Protein AF-A0AAN8K1V1-F1 (afdb_monomer)

Radius of gyration: 24.9 Å; Cα contacts (8 Å, |Δi|>4): 122; chains: 1; bounding box: 49×36×69 Å

pLDDT: mean 90.37, std 7.29, range [56.66, 96.5]

Organism: Patella caerulea (NCBI:txid87958)

Structure (mmCIF, N/CA/C/O backbone):
data_AF-A0AAN8K1V1-F1
#
_entry.id   AF-A0AAN8K1V1-F1
#
loop_
_atom_site.group_PDB
_atom_site.id
_atom_site.type_symbol
_atom_site.label_atom_id
_atom_site.label_alt_id
_atom_site.label_comp_id
_atom_site.label_asym_id
_atom_site.label_entity_id
_atom_site.label_seq_id
_atom_site.pdbx_PDB_ins_code
_atom_site.Cartn_x
_atom_site.Cartn_y
_atom_site.Cartn_z
_atom_site.occupancy
_atom_site.B_iso_or_equiv
_atom_site.auth_seq_id
_atom_site.auth_comp_id
_atom_site.auth_asym_id
_atom_site.auth_atom_id
_atom_site.pdbx_PDB_model_num
ATOM 1 N N . MET A 1 1 ? 9.388 3.134 -31.276 1.00 68.75 1 MET A N 1
ATOM 2 C CA . MET A 1 1 ? 10.191 3.057 -30.046 1.00 68.75 1 MET A CA 1
ATOM 3 C C . MET A 1 1 ? 10.591 1.610 -29.844 1.00 68.75 1 MET A C 1
ATOM 5 O O . MET A 1 1 ? 9.706 0.774 -29.681 1.00 68.75 1 MET A O 1
ATOM 9 N N . THR A 1 2 ? 11.878 1.302 -29.967 1.00 85.69 2 THR A N 1
ATOM 10 C CA . THR A 1 2 ? 12.406 -0.051 -29.734 1.00 85.69 2 THR A CA 1
ATOM 11 C C . THR A 1 2 ? 12.556 -0.328 -28.235 1.00 85.69 2 THR A C 1
ATOM 13 O O . THR A 1 2 ? 12.395 0.569 -27.403 1.00 85.69 2 THR A O 1
ATOM 16 N N . ALA A 1 3 ? 12.846 -1.577 -27.868 1.00 84.44 3 ALA A N 1
ATOM 17 C CA . ALA A 1 3 ? 13.078 -1.942 -26.471 1.00 84.44 3 ALA A CA 1
ATOM 18 C C . ALA A 1 3 ? 14.356 -1.292 -25.910 1.00 84.44 3 ALA A C 1
ATOM 20 O O . ALA A 1 3 ? 14.384 -0.908 -24.746 1.00 84.44 3 ALA A O 1
ATOM 21 N N . GLU A 1 4 ? 15.381 -1.119 -26.743 1.00 87.44 4 GLU A N 1
ATOM 22 C CA . GLU A 1 4 ? 16.649 -0.476 -26.392 1.00 87.44 4 GLU A CA 1
ATOM 23 C C . GLU A 1 4 ? 16.478 1.035 -26.199 1.00 87.44 4 GLU A C 1
ATOM 25 O O . GLU A 1 4 ? 17.000 1.601 -25.241 1.00 87.44 4 GLU A O 1
ATOM 30 N N . GLU A 1 5 ? 15.704 1.691 -27.071 1.00 90.88 5 GLU A N 1
ATOM 31 C CA . GLU A 1 5 ? 15.342 3.102 -26.894 1.00 90.88 5 GLU A CA 1
ATOM 32 C C . GLU A 1 5 ? 14.554 3.303 -25.596 1.00 90.88 5 GLU A C 1
ATOM 34 O O . GLU A 1 5 ? 14.809 4.248 -24.849 1.00 90.88 5 GLU A O 1
ATOM 39 N N . LEU A 1 6 ? 13.617 2.398 -25.305 1.00 90.44 6 LEU A N 1
ATOM 40 C CA . LEU A 1 6 ? 12.843 2.438 -24.072 1.00 90.44 6 LEU A CA 1
ATOM 41 C C . LEU A 1 6 ? 13.736 2.237 -22.837 1.00 90.44 6 LEU A C 1
ATOM 43 O O . LEU A 1 6 ? 13.624 3.013 -21.892 1.00 90.44 6 LEU A O 1
ATOM 47 N N . ASP A 1 7 ? 14.642 1.253 -22.842 1.00 92.06 7 ASP A N 1
ATOM 48 C CA . ASP A 1 7 ? 15.609 1.041 -21.754 1.00 92.06 7 ASP A CA 1
ATOM 49 C C . ASP A 1 7 ? 16.492 2.280 -21.533 1.00 92.06 7 ASP A C 1
ATOM 51 O O . ASP A 1 7 ? 16.686 2.705 -20.394 1.00 92.06 7 ASP A O 1
ATOM 55 N N . TYR A 1 8 ? 16.967 2.916 -22.606 1.00 92.88 8 TYR A N 1
ATOM 56 C CA . TYR A 1 8 ? 17.768 4.139 -22.524 1.00 92.88 8 TYR A CA 1
ATOM 57 C C . TYR A 1 8 ? 17.019 5.293 -21.838 1.00 92.88 8 TYR A C 1
ATOM 59 O O . TYR A 1 8 ? 17.564 5.959 -20.951 1.00 92.88 8 TYR A O 1
ATOM 67 N N . TRP A 1 9 ? 15.760 5.532 -22.218 1.00 94.50 9 TRP A N 1
ATOM 68 C CA . TRP A 1 9 ? 14.961 6.613 -21.637 1.00 94.50 9 TRP A CA 1
ATOM 69 C C . TRP A 1 9 ? 14.498 6.311 -20.211 1.00 94.50 9 TRP A C 1
ATOM 71 O O . TRP A 1 9 ? 14.493 7.212 -19.372 1.00 94.50 9 TRP A O 1
ATOM 81 N N . LEU A 1 10 ? 14.167 5.054 -19.903 1.00 94.25 10 LEU A N 1
ATOM 82 C CA . LEU A 1 10 ? 13.736 4.646 -18.564 1.00 94.25 10 LEU A CA 1
ATOM 83 C C . LEU A 1 10 ? 14.825 4.855 -17.511 1.00 94.25 10 LEU A C 1
ATOM 85 O O . LEU A 1 10 ? 14.526 5.327 -16.415 1.00 94.25 10 LEU A O 1
ATOM 89 N N . GLN A 1 11 ? 16.084 4.562 -17.840 1.00 94.75 11 GLN A N 1
ATOM 90 C CA . GLN A 1 11 ? 17.213 4.814 -16.941 1.00 94.75 11 GLN A CA 1
ATOM 91 C C . GLN A 1 11 ? 17.296 6.289 -16.534 1.00 94.75 11 GLN A C 1
ATOM 93 O O . GLN A 1 11 ? 17.412 6.606 -15.351 1.00 94.75 11 GLN A O 1
ATOM 98 N N . ARG A 1 12 ? 17.202 7.199 -17.509 1.00 95.19 12 ARG A N 1
ATOM 99 C CA . ARG A 1 12 ? 17.268 8.650 -17.274 1.00 95.19 12 ARG A CA 1
ATOM 100 C C . ARG A 1 12 ? 16.073 9.135 -16.473 1.00 95.19 12 ARG A C 1
ATOM 102 O O . ARG A 1 12 ? 16.240 9.819 -15.465 1.00 95.19 12 ARG A O 1
ATOM 109 N N . PHE A 1 13 ? 14.885 8.693 -16.874 1.00 95.25 13 PHE A N 1
ATOM 110 C CA . PHE A 1 13 ? 13.648 8.989 -16.173 1.00 95.25 13 PHE A CA 1
ATOM 111 C C . PHE A 1 13 ? 13.740 8.609 -14.688 1.00 95.25 13 PHE A C 1
ATOM 113 O O . PHE A 1 13 ? 13.439 9.431 -13.829 1.00 95.25 13 PHE A O 1
ATOM 120 N N . LEU A 1 14 ? 14.237 7.409 -14.364 1.00 95.12 14 LEU A N 1
ATOM 121 C CA . LEU A 1 14 ? 14.389 6.941 -12.982 1.00 95.12 14 LEU A CA 1
ATOM 122 C C . LEU A 1 14 ? 15.322 7.812 -12.127 1.00 95.12 14 LEU A C 1
ATOM 124 O O . LEU A 1 14 ? 15.056 8.012 -10.941 1.00 95.12 14 LEU A O 1
ATOM 128 N N . VAL A 1 15 ? 16.405 8.331 -12.707 1.00 93.19 15 VAL A N 1
ATOM 129 C CA . VAL A 1 15 ? 17.355 9.210 -12.002 1.00 93.19 15 VAL A CA 1
ATOM 130 C C . VAL A 1 15 ? 16.730 10.583 -11.723 1.00 93.19 15 VAL A C 1
ATOM 132 O O . VAL A 1 15 ? 16.893 11.147 -10.631 1.00 93.19 15 VAL A O 1
ATOM 135 N N . GLU A 1 16 ? 15.972 11.096 -12.689 1.00 93.88 16 GLU A N 1
ATOM 136 C CA . GLU A 1 16 ? 15.354 12.425 -12.662 1.00 93.88 16 GLU A CA 1
ATOM 137 C C . GLU A 1 16 ? 14.001 12.463 -11.936 1.00 93.88 16 GLU A C 1
ATOM 139 O O . GLU A 1 16 ? 13.489 13.542 -11.650 1.00 93.88 16 GLU A O 1
ATOM 144 N N . LEU A 1 17 ? 13.432 11.309 -11.571 1.00 93.25 17 LEU A N 1
ATOM 145 C CA . LEU A 1 17 ? 12.143 11.212 -10.885 1.00 93.25 17 LEU A CA 1
ATOM 146 C C . LEU A 1 17 ? 12.084 12.082 -9.622 1.00 93.25 17 LEU A C 1
ATOM 148 O O . LEU A 1 17 ? 12.771 11.816 -8.630 1.00 93.25 17 LEU A O 1
ATOM 152 N N . ARG A 1 18 ? 11.200 13.082 -9.631 1.00 93.75 18 ARG A N 1
ATOM 153 C CA . ARG A 1 18 ? 10.884 13.950 -8.488 1.00 93.75 18 ARG A CA 1
ATOM 154 C C . ARG A 1 18 ? 9.383 14.201 -8.395 1.00 93.75 18 ARG A C 1
ATOM 156 O O . ARG A 1 18 ? 8.645 14.081 -9.373 1.00 93.75 18 ARG A O 1
ATOM 163 N N . LYS A 1 19 ? 8.923 14.523 -7.190 1.00 93.38 19 LYS A N 1
ATOM 164 C CA . LYS A 1 19 ? 7.569 15.026 -6.947 1.00 93.38 19 LYS A CA 1
ATOM 165 C C . LYS A 1 19 ? 7.425 16.437 -7.518 1.00 93.38 19 LYS A C 1
ATOM 167 O O . LYS A 1 19 ? 8.415 17.116 -7.769 1.00 93.38 19 LYS A O 1
ATOM 172 N N . MET A 1 20 ? 6.185 16.912 -7.628 1.00 91.31 20 MET A N 1
ATOM 173 C CA . MET A 1 20 ? 5.883 18.280 -8.078 1.00 91.31 20 MET A CA 1
ATOM 174 C C . MET A 1 20 ? 6.567 19.365 -7.236 1.00 91.31 20 MET A C 1
ATOM 176 O O . MET A 1 20 ? 6.893 20.426 -7.751 1.00 91.31 20 MET A O 1
ATOM 180 N N . ASN A 1 21 ? 6.800 19.098 -5.950 1.00 91.62 21 ASN A N 1
ATOM 181 C CA . ASN A 1 21 ? 7.496 20.007 -5.040 1.00 91.62 21 ASN A CA 1
ATOM 182 C C . ASN A 1 21 ? 9.034 19.876 -5.088 1.00 91.62 21 ASN A C 1
ATOM 184 O O . ASN A 1 21 ? 9.712 20.508 -4.289 1.00 91.62 21 ASN A O 1
ATOM 188 N N . GLY A 1 22 ? 9.583 19.048 -5.983 1.00 92.06 22 GLY A N 1
ATOM 189 C CA . GLY A 1 22 ? 11.022 18.804 -6.120 1.00 92.06 22 GLY A CA 1
ATOM 190 C C . GLY A 1 22 ? 11.584 17.701 -5.217 1.00 92.06 22 GLY A C 1
ATOM 191 O O . GLY A 1 22 ? 12.724 17.287 -5.421 1.00 92.06 22 GLY A O 1
ATOM 192 N N . ASP A 1 23 ? 10.802 17.170 -4.272 1.00 91.56 23 ASP A N 1
ATOM 193 C CA . ASP A 1 23 ? 11.270 16.117 -3.366 1.00 91.56 23 ASP A CA 1
ATOM 194 C C . ASP A 1 23 ? 11.467 14.773 -4.075 1.00 91.56 23 ASP A C 1
ATOM 196 O O . ASP A 1 23 ? 10.777 14.425 -5.039 1.00 91.56 23 ASP A O 1
ATOM 200 N N . GLU A 1 24 ? 12.342 13.941 -3.512 1.00 93.00 24 GLU A N 1
ATOM 201 C CA . GLU A 1 24 ? 12.485 12.553 -3.941 1.00 93.00 24 GLU A CA 1
ATOM 202 C C . GLU A 1 24 ? 11.262 11.698 -3.542 1.00 93.00 24 GLU A C 1
ATOM 204 O O . GLU A 1 24 ? 10.614 11.885 -2.500 1.00 93.00 24 GLU A O 1
ATOM 209 N N . TYR A 1 25 ? 10.929 10.727 -4.394 1.00 93.06 25 TYR A N 1
ATOM 210 C CA . TYR A 1 25 ? 9.956 9.683 -4.075 1.00 93.06 25 TYR A CA 1
ATOM 211 C C . TYR A 1 25 ? 10.541 8.667 -3.087 1.00 93.06 25 TYR A C 1
ATOM 213 O O . TYR A 1 25 ? 11.751 8.4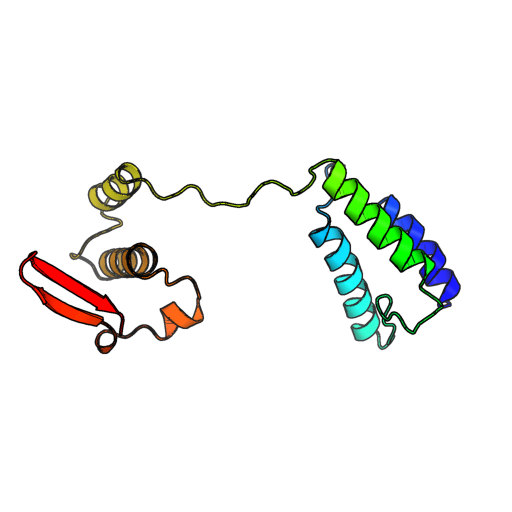91 -3.003 1.00 93.06 25 TYR A O 1
ATOM 221 N N . SER A 1 26 ? 9.676 7.957 -2.355 1.00 92.31 26 SER A N 1
ATOM 222 C CA . SER A 1 26 ? 10.128 6.805 -1.561 1.00 92.31 26 SER A CA 1
ATOM 223 C C . SER A 1 26 ? 10.587 5.661 -2.480 1.00 92.31 26 SER A C 1
ATOM 225 O O . SER A 1 26 ? 10.048 5.547 -3.587 1.00 92.31 26 SER A O 1
ATOM 227 N N . PRO A 1 27 ? 11.484 4.762 -2.030 1.00 92.62 27 PRO A N 1
ATOM 228 C CA . PRO A 1 27 ? 11.911 3.603 -2.822 1.00 92.62 27 PRO A CA 1
ATOM 229 C C . PRO A 1 27 ? 10.727 2.800 -3.383 1.00 92.62 27 PRO A C 1
ATOM 231 O O . PRO A 1 27 ? 10.692 2.438 -4.557 1.00 92.62 27 PRO A O 1
ATOM 234 N N . LYS A 1 28 ? 9.699 2.593 -2.551 1.00 92.06 28 LYS A N 1
ATOM 235 C CA . LYS A 1 28 ? 8.482 1.861 -2.913 1.00 92.06 28 LYS A CA 1
ATOM 236 C C . LYS A 1 28 ? 7.659 2.594 -3.976 1.00 92.06 28 LYS A C 1
ATOM 238 O O . LYS A 1 28 ? 7.141 1.970 -4.895 1.00 92.06 28 LYS A O 1
ATOM 243 N N . SER A 1 29 ? 7.563 3.919 -3.878 1.00 94.06 29 SER A N 1
ATOM 244 C CA . SER A 1 29 ? 6.897 4.741 -4.892 1.00 94.06 29 SER A CA 1
ATOM 245 C C . SER A 1 29 ? 7.618 4.679 -6.240 1.00 94.06 29 SER A C 1
ATOM 247 O O . SER A 1 29 ? 6.947 4.537 -7.255 1.00 94.06 29 SER A O 1
ATOM 249 N N . VAL A 1 30 ? 8.955 4.727 -6.260 1.00 94.88 30 VAL A N 1
ATOM 250 C CA . VAL A 1 30 ? 9.742 4.600 -7.502 1.00 94.88 30 VAL A CA 1
ATOM 251 C C . VAL A 1 30 ? 9.482 3.252 -8.179 1.00 94.88 30 VAL A C 1
ATOM 253 O O . VAL A 1 30 ? 9.186 3.212 -9.372 1.00 94.88 30 VAL A O 1
ATOM 256 N N . TYR A 1 31 ? 9.492 2.157 -7.414 1.00 94.81 31 TYR A N 1
ATOM 257 C CA . TYR A 1 31 ? 9.133 0.831 -7.926 1.00 94.81 31 TYR A CA 1
ATOM 258 C C . TYR A 1 31 ? 7.718 0.807 -8.530 1.00 94.81 31 TYR A C 1
ATOM 260 O O . TYR A 1 31 ? 7.513 0.332 -9.647 1.00 94.81 31 TYR A O 1
ATOM 268 N N . TYR A 1 32 ? 6.734 1.386 -7.833 1.00 95.56 32 TYR A N 1
ATOM 269 C CA . TYR A 1 32 ? 5.357 1.428 -8.328 1.00 95.56 32 TYR A CA 1
ATOM 270 C C . TYR A 1 32 ? 5.160 2.288 -9.573 1.00 95.56 32 TYR A C 1
ATOM 272 O O . TYR A 1 32 ? 4.264 1.986 -10.358 1.00 95.56 32 TYR A O 1
ATOM 280 N N . ILE A 1 33 ? 5.987 3.310 -9.793 1.00 95.69 33 ILE A N 1
ATOM 281 C CA . ILE A 1 33 ? 5.963 4.076 -11.042 1.00 95.69 33 ILE A CA 1
ATOM 282 C C . ILE A 1 33 ? 6.325 3.163 -12.222 1.00 95.69 33 ILE A C 1
ATOM 284 O O . ILE A 1 33 ? 5.610 3.170 -13.222 1.00 95.69 33 ILE A O 1
ATOM 288 N N . ILE A 1 34 ? 7.342 2.303 -12.090 1.00 95.31 34 ILE A N 1
ATOM 289 C CA . ILE A 1 34 ? 7.675 1.308 -13.126 1.00 95.31 34 ILE A CA 1
ATOM 290 C C . ILE A 1 34 ? 6.522 0.321 -13.340 1.00 95.31 34 ILE A C 1
ATOM 292 O O . ILE A 1 34 ? 6.147 0.058 -14.482 1.00 95.31 34 ILE A O 1
ATOM 296 N N . CYS A 1 35 ? 5.895 -0.179 -12.270 1.00 95.25 35 CYS A N 1
ATOM 297 C CA . CYS A 1 35 ? 4.704 -1.027 -12.401 1.00 95.25 35 CYS A CA 1
ATOM 298 C C . CYS A 1 35 ? 3.549 -0.314 -13.122 1.00 95.25 35 CYS A C 1
ATOM 300 O O . CYS A 1 35 ? 2.856 -0.930 -13.931 1.00 95.25 35 CYS A O 1
ATOM 302 N N . GLY A 1 36 ? 3.342 0.975 -12.838 1.00 95.38 36 GLY A N 1
ATOM 303 C CA . GLY A 1 36 ? 2.344 1.810 -13.500 1.00 95.38 36 GLY A CA 1
ATOM 304 C C . GLY A 1 36 ? 2.628 1.984 -14.990 1.00 95.38 36 GLY A C 1
ATOM 305 O O . GLY A 1 36 ? 1.716 1.834 -15.798 1.00 95.38 36 GLY A O 1
ATOM 306 N N . LEU A 1 37 ? 3.891 2.207 -15.363 1.00 94.00 37 LEU A N 1
ATOM 307 C CA . LEU A 1 37 ? 4.316 2.280 -16.763 1.00 94.00 37 LEU A CA 1
ATOM 308 C C . LEU A 1 37 ? 4.099 0.950 -17.491 1.00 94.00 37 LEU A C 1
ATOM 310 O O . LEU A 1 37 ? 3.520 0.943 -18.572 1.00 94.00 37 LEU A O 1
ATOM 314 N N . MET A 1 38 ? 4.482 -0.181 -16.891 1.00 93.88 38 MET A N 1
ATOM 315 C CA . MET A 1 38 ? 4.223 -1.502 -17.481 1.00 93.88 38 MET A CA 1
ATOM 316 C C . MET A 1 38 ? 2.726 -1.762 -17.676 1.00 93.88 38 MET A C 1
ATOM 318 O O . MET A 1 38 ? 2.325 -2.293 -18.709 1.00 93.88 38 MET A O 1
ATOM 322 N N . ARG A 1 39 ? 1.886 -1.362 -16.710 1.00 95.75 39 ARG A N 1
ATOM 323 C CA . ARG A 1 39 ? 0.426 -1.449 -16.850 1.00 95.75 39 ARG A CA 1
ATOM 324 C C . ARG A 1 39 ? -0.068 -0.590 -18.012 1.00 95.75 39 ARG A C 1
ATOM 326 O O . ARG A 1 39 ? -0.787 -1.099 -18.857 1.00 95.75 39 ARG A O 1
ATOM 333 N N . HIS A 1 40 ? 0.374 0.662 -18.091 1.00 93.88 40 HIS A N 1
ATOM 334 C CA . HIS A 1 40 ? -0.005 1.570 -19.170 1.00 93.88 40 HIS A CA 1
ATOM 335 C C . HIS A 1 40 ? 0.391 1.033 -20.555 1.00 93.88 40 HIS A C 1
ATOM 337 O O . HIS A 1 40 ? -0.406 1.098 -21.488 1.00 93.88 40 HIS A O 1
ATOM 343 N N . LEU A 1 41 ? 1.591 0.455 -20.685 1.00 91.69 41 LEU A N 1
ATOM 344 C CA . LEU A 1 41 ? 2.037 -0.207 -21.915 1.00 91.69 41 LEU A CA 1
ATOM 345 C C . LEU A 1 41 ? 1.137 -1.397 -22.265 1.00 91.69 41 LEU A C 1
ATOM 347 O O . LEU A 1 41 ? 0.698 -1.517 -23.409 1.00 91.69 41 LEU A O 1
ATOM 351 N N . LYS A 1 42 ? 0.802 -2.233 -21.276 1.00 92.88 42 LYS A N 1
ATOM 352 C CA . LYS A 1 42 ? -0.106 -3.371 -21.459 1.00 92.88 42 LYS A CA 1
ATOM 353 C C . LYS A 1 42 ? -1.489 -2.926 -21.940 1.00 92.88 42 LYS A C 1
ATOM 355 O O . LYS A 1 42 ? -2.028 -3.549 -22.850 1.00 92.88 42 LYS A O 1
ATOM 360 N N . ASP A 1 43 ? -2.025 -1.843 -21.381 1.00 95.75 43 ASP A N 1
ATOM 361 C CA . ASP A 1 43 ? -3.320 -1.273 -21.780 1.00 95.75 43 ASP A CA 1
ATOM 362 C C . ASP A 1 43 ? -3.307 -0.759 -23.236 1.00 95.75 43 ASP A C 1
ATOM 364 O O . ASP A 1 43 ? -4.349 -0.692 -23.881 1.00 95.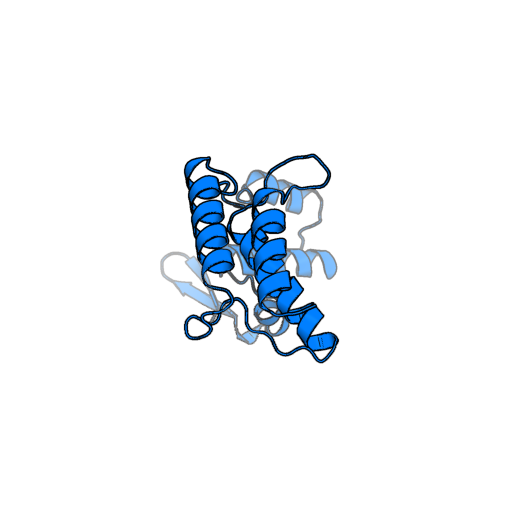75 43 ASP A O 1
ATOM 368 N N . HIS A 1 44 ? -2.122 -0.468 -23.785 1.00 93.44 44 HIS A N 1
ATOM 369 C CA . HIS A 1 44 ? -1.903 -0.097 -25.188 1.00 93.44 44 HIS A CA 1
ATOM 370 C C . HIS A 1 44 ? -1.397 -1.270 -26.051 1.00 93.44 44 HIS A C 1
ATOM 372 O O . HIS A 1 44 ? -0.812 -1.053 -27.111 1.00 93.44 44 HIS A O 1
ATOM 378 N N . ASN A 1 45 ? -1.632 -2.517 -25.625 1.00 92.25 45 ASN A N 1
ATOM 379 C CA . ASN A 1 45 ? -1.231 -3.752 -26.316 1.00 92.25 45 ASN A CA 1
ATOM 380 C C . ASN A 1 45 ? 0.291 -3.944 -26.477 1.00 92.25 45 ASN A C 1
ATOM 382 O O . ASN A 1 45 ? 0.742 -4.691 -27.346 1.00 92.25 45 ASN A O 1
ATOM 386 N N . ILE A 1 46 ? 1.099 -3.302 -25.627 1.00 89.62 46 ILE A N 1
ATOM 387 C CA . ILE A 1 46 ? 2.554 -3.482 -25.574 1.00 89.62 46 ILE A CA 1
ATOM 388 C C . ILE A 1 46 ? 2.896 -4.356 -24.363 1.00 89.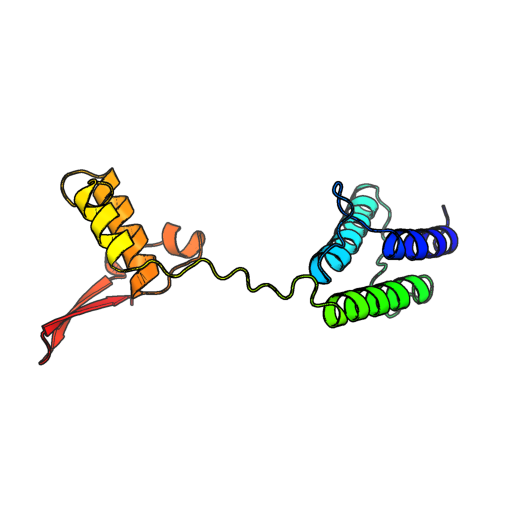62 46 ILE A C 1
ATOM 390 O O . ILE A 1 46 ? 2.899 -3.910 -23.216 1.00 89.62 46 ILE A O 1
ATOM 394 N N . TYR A 1 47 ? 3.212 -5.624 -24.620 1.00 88.31 47 TYR A N 1
ATOM 395 C CA . TYR A 1 47 ? 3.510 -6.611 -23.579 1.00 88.31 47 TYR A CA 1
ATOM 396 C C . TYR A 1 47 ? 5.009 -6.663 -23.286 1.00 88.31 47 TYR A C 1
ATOM 398 O O . TYR A 1 47 ? 5.732 -7.525 -23.781 1.00 88.31 47 TYR A O 1
ATOM 406 N N . ILE A 1 48 ? 5.479 -5.714 -22.479 1.00 87.69 48 ILE A N 1
ATOM 407 C CA . ILE A 1 48 ? 6.866 -5.656 -22.014 1.00 87.69 48 ILE A CA 1
ATOM 408 C C . ILE A 1 48 ? 6.883 -5.796 -20.494 1.00 87.69 48 ILE A C 1
ATOM 410 O O . ILE A 1 48 ? 6.227 -5.031 -19.788 1.00 87.69 48 ILE A O 1
ATOM 414 N N . ASN A 1 49 ? 7.673 -6.745 -19.993 1.00 89.25 49 ASN A N 1
ATOM 415 C CA . ASN A 1 49 ? 7.957 -6.868 -18.569 1.00 89.25 49 ASN A CA 1
ATOM 416 C C . ASN A 1 49 ? 9.378 -6.365 -18.281 1.00 89.25 49 ASN A C 1
ATOM 418 O O . ASN A 1 49 ? 10.350 -7.107 -18.380 1.00 89.25 49 ASN A O 1
ATOM 422 N N . ILE A 1 50 ? 9.494 -5.087 -17.915 1.00 91.44 50 ILE A N 1
ATOM 423 C CA . ILE A 1 50 ? 10.775 -4.420 -17.612 1.00 91.44 50 ILE A CA 1
ATOM 424 C C . ILE A 1 50 ? 11.491 -5.108 -16.433 1.00 91.44 50 ILE A C 1
ATOM 426 O O . ILE A 1 50 ? 12.724 -5.163 -16.373 1.00 91.44 50 ILE A O 1
ATOM 430 N N . LEU A 1 51 ? 10.710 -5.647 -15.492 1.00 92.12 51 LEU A N 1
ATOM 431 C CA . LEU A 1 51 ? 11.203 -6.279 -14.270 1.00 92.12 51 LEU A CA 1
ATOM 432 C C . LEU A 1 51 ? 11.551 -7.765 -14.449 1.00 92.12 51 LEU A C 1
ATOM 434 O O . LEU A 1 51 ? 12.076 -8.362 -13.516 1.00 92.12 51 LEU A O 1
ATOM 438 N N . GLU A 1 52 ? 11.297 -8.351 -15.622 1.00 92.75 52 GLU A N 1
ATOM 439 C CA . GLU A 1 52 ? 11.639 -9.744 -15.918 1.00 92.75 52 GLU A CA 1
ATOM 440 C C . GLU A 1 52 ? 13.158 -9.946 -15.921 1.00 92.75 52 GLU A C 1
ATOM 442 O O . GLU A 1 52 ? 13.872 -9.345 -16.728 1.00 92.75 52 GLU A O 1
ATOM 447 N N . GLU A 1 53 ? 13.671 -10.818 -15.052 1.00 89.81 53 GLU A N 1
ATOM 448 C CA . GLU A 1 53 ? 15.115 -11.055 -14.955 1.00 89.81 53 GLU A CA 1
ATOM 449 C C . GLU A 1 53 ? 15.685 -11.693 -16.224 1.00 89.81 53 GLU A C 1
ATOM 451 O O . GLU A 1 53 ? 16.792 -11.341 -16.645 1.00 89.81 53 GLU A O 1
ATOM 456 N N . ALA A 1 54 ? 14.908 -12.572 -16.867 1.00 89.12 54 ALA A N 1
ATOM 457 C CA . ALA A 1 54 ? 15.288 -13.241 -18.107 1.00 89.12 54 ALA A CA 1
ATOM 458 C C . ALA A 1 54 ? 15.388 -12.278 -19.307 1.00 89.12 54 ALA A C 1
ATOM 460 O O . ALA A 1 54 ? 16.123 -12.561 -20.259 1.00 89.12 54 ALA A O 1
ATOM 461 N N . ASP A 1 55 ? 14.696 -11.131 -19.274 1.00 88.50 55 ASP A N 1
ATOM 462 C CA . ASP A 1 55 ? 14.760 -10.146 -20.353 1.00 88.50 55 ASP A CA 1
ATOM 463 C C . ASP A 1 55 ? 16.032 -9.297 -20.239 1.00 88.50 55 ASP A C 1
ATOM 465 O O . ASP A 1 55 ? 16.150 -8.385 -19.410 1.00 88.50 55 ASP A O 1
ATOM 469 N N . LYS A 1 56 ? 17.003 -9.590 -21.108 1.00 90.00 56 LYS A N 1
ATOM 470 C CA . LYS A 1 56 ? 18.310 -8.924 -21.129 1.00 90.00 56 LYS A CA 1
ATOM 471 C C . LYS A 1 56 ? 18.255 -7.471 -21.609 1.00 90.00 56 LYS A C 1
ATOM 473 O O . LYS A 1 56 ? 19.211 -6.737 -21.370 1.00 90.00 56 LYS A O 1
ATOM 478 N N . ARG A 1 57 ? 17.160 -7.041 -22.246 1.00 90.56 57 ARG A N 1
ATOM 479 C CA . ARG A 1 57 ? 17.029 -5.688 -22.814 1.00 90.56 57 ARG A CA 1
ATOM 480 C C . ARG A 1 57 ? 16.916 -4.6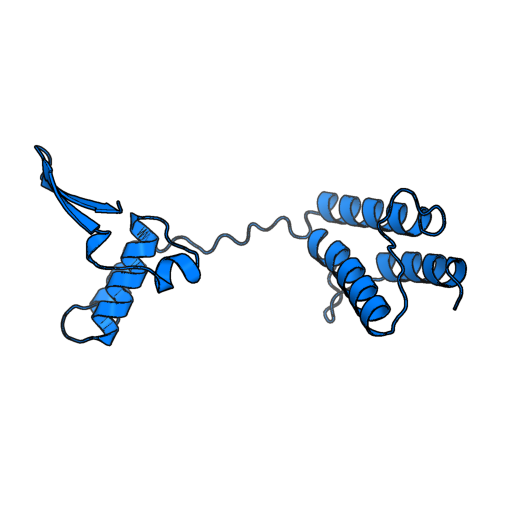08 -21.740 1.00 90.56 57 ARG A C 1
ATOM 482 O O . ARG A 1 57 ? 17.368 -3.499 -21.966 1.00 90.56 57 ARG A O 1
ATOM 489 N N . PHE A 1 58 ? 16.384 -4.951 -20.563 1.00 93.00 58 PHE A N 1
ATOM 490 C CA . PHE A 1 58 ? 16.129 -4.004 -19.467 1.00 93.00 58 PHE A CA 1
ATOM 491 C C . PHE A 1 58 ? 17.081 -4.155 -18.269 1.00 93.00 58 PHE A C 1
ATOM 493 O O . PHE A 1 58 ? 16.793 -3.692 -17.163 1.00 93.00 58 PHE A O 1
ATOM 500 N N . VAL A 1 59 ? 18.229 -4.818 -18.458 1.00 93.75 59 VAL A N 1
ATOM 501 C CA . VAL A 1 59 ? 19.209 -5.051 -17.379 1.00 93.75 59 VAL A CA 1
ATOM 502 C C . VAL A 1 59 ? 19.706 -3.736 -16.784 1.00 93.75 59 VAL A C 1
ATOM 504 O O . VAL A 1 59 ? 19.859 -3.636 -15.566 1.00 93.75 59 VAL A O 1
ATOM 507 N N . LEU A 1 60 ? 19.957 -2.726 -17.621 1.00 93.69 60 LEU A N 1
ATOM 508 C CA . LEU A 1 60 ? 20.438 -1.431 -17.149 1.00 93.69 60 LEU A CA 1
ATOM 509 C C . LEU A 1 60 ? 19.349 -0.683 -16.382 1.00 93.69 60 LEU A C 1
ATOM 511 O O . LEU A 1 60 ? 19.615 -0.245 -15.264 1.00 93.69 60 LEU A O 1
ATOM 515 N N . THR A 1 61 ? 18.118 -0.627 -16.903 1.00 95.00 61 THR A N 1
ATOM 516 C CA . THR A 1 61 ? 16.974 -0.067 -16.164 1.00 95.00 61 THR A CA 1
ATOM 517 C C . THR A 1 61 ? 16.815 -0.714 -14.787 1.00 95.00 61 THR A C 1
ATOM 519 O O . THR A 1 61 ? 16.677 -0.000 -13.795 1.00 95.00 61 THR A O 1
ATOM 522 N N . ARG A 1 62 ? 16.899 -2.049 -14.681 1.00 95.81 62 ARG A N 1
ATOM 523 C CA . ARG A 1 62 ? 16.799 -2.750 -13.386 1.00 95.81 62 ARG A CA 1
ATOM 524 C C . ARG A 1 62 ? 17.941 -2.396 -12.433 1.00 95.81 62 ARG A C 1
ATOM 526 O O . ARG A 1 62 ? 17.691 -2.166 -11.253 1.00 95.81 62 ARG A O 1
ATOM 533 N N . LYS A 1 63 ? 19.178 -2.299 -12.932 1.00 96.06 63 LYS A N 1
ATOM 534 C CA . LYS A 1 63 ? 20.331 -1.865 -12.124 1.00 96.06 63 LYS A CA 1
ATOM 535 C C . LYS A 1 63 ? 20.177 -0.429 -11.628 1.00 96.06 63 LYS A C 1
ATOM 537 O O . LYS A 1 63 ? 20.468 -0.162 -10.467 1.00 96.06 63 LYS A O 1
ATOM 542 N N . VAL A 1 64 ? 19.710 0.481 -12.482 1.00 96.50 64 VAL A N 1
ATOM 543 C CA . VAL A 1 64 ? 19.462 1.882 -12.112 1.00 96.50 64 VAL A CA 1
ATOM 544 C C . VAL A 1 64 ? 18.325 1.981 -11.098 1.00 96.50 64 VAL A C 1
ATOM 546 O O . VAL A 1 64 ? 18.454 2.716 -10.124 1.00 96.50 64 VAL A O 1
ATOM 549 N N . LEU A 1 65 ? 17.250 1.209 -11.273 1.00 96.38 65 LEU A N 1
ATOM 550 C CA . LEU A 1 65 ? 16.148 1.130 -10.315 1.00 96.38 65 LEU A CA 1
ATOM 551 C C . LEU A 1 65 ? 16.638 0.673 -8.935 1.00 96.38 65 LEU A C 1
ATOM 553 O O . LEU A 1 65 ? 16.368 1.345 -7.942 1.00 96.38 65 LEU A O 1
ATOM 557 N N . ASP A 1 66 ? 17.388 -0.430 -8.876 1.00 95.56 66 ASP A N 1
ATOM 558 C CA . ASP A 1 66 ? 17.933 -0.967 -7.624 1.00 95.56 66 ASP A CA 1
ATOM 559 C C . ASP A 1 66 ? 18.913 0.016 -6.963 1.00 95.56 66 ASP A C 1
ATOM 561 O O . ASP A 1 66 ? 18.795 0.318 -5.774 1.00 95.56 66 ASP A O 1
ATOM 565 N N . ALA A 1 67 ? 19.828 0.604 -7.741 1.00 96.06 67 ALA A N 1
ATOM 566 C CA . ALA A 1 67 ? 20.745 1.631 -7.253 1.00 96.06 67 ALA A CA 1
ATOM 567 C C . ALA A 1 67 ? 19.990 2.847 -6.694 1.00 96.06 67 ALA A C 1
ATOM 569 O O . ALA A 1 67 ? 20.308 3.314 -5.599 1.00 96.06 67 ALA A O 1
ATOM 570 N N . LYS A 1 68 ? 18.950 3.320 -7.395 1.00 94.62 68 LYS A N 1
ATOM 571 C CA . LYS A 1 68 ? 18.133 4.451 -6.949 1.00 94.62 68 LYS A CA 1
ATOM 572 C C . LYS A 1 68 ? 17.386 4.132 -5.659 1.00 94.62 68 LYS A C 1
ATOM 574 O O . LYS A 1 68 ? 17.358 4.947 -4.743 1.00 94.62 68 LYS A O 1
ATOM 579 N N . MET A 1 69 ? 16.794 2.944 -5.556 1.00 94.12 69 MET A N 1
ATOM 580 C CA . MET A 1 69 ? 16.102 2.513 -4.341 1.00 94.12 69 MET A CA 1
ATOM 581 C C . MET A 1 69 ? 17.063 2.417 -3.150 1.00 94.12 69 MET A C 1
ATOM 583 O O . MET A 1 69 ? 16.731 2.912 -2.074 1.00 94.12 69 MET A O 1
ATOM 587 N N . LYS A 1 70 ? 18.266 1.861 -3.342 1.00 93.94 70 LYS A N 1
ATOM 588 C CA . LYS A 1 70 ? 19.312 1.794 -2.306 1.00 93.94 70 LYS A CA 1
ATOM 589 C C . LYS A 1 70 ? 19.798 3.176 -1.870 1.00 93.94 70 LYS A C 1
ATOM 591 O O . LYS A 1 70 ? 19.938 3.409 -0.672 1.00 93.94 70 LYS A O 1
ATOM 596 N N . GLU A 1 71 ? 19.999 4.098 -2.812 1.00 94.38 71 GLU A N 1
ATOM 597 C CA . GLU A 1 71 ? 20.347 5.499 -2.532 1.00 94.38 71 GLU A CA 1
ATOM 598 C C . GLU A 1 71 ? 19.269 6.190 -1.679 1.00 94.38 71 GLU A C 1
ATOM 600 O O . GLU A 1 71 ? 19.566 6.884 -0.711 1.00 94.38 71 GLU A O 1
ATOM 605 N N . LEU A 1 72 ? 17.993 5.984 -2.003 1.00 92.25 72 LEU A N 1
ATOM 606 C CA . LEU A 1 72 ? 16.885 6.576 -1.252 1.00 92.25 72 LEU A CA 1
ATOM 607 C C . LEU A 1 72 ? 16.780 6.006 0.169 1.00 92.25 72 LEU A C 1
ATOM 609 O O . LEU A 1 72 ? 16.518 6.755 1.110 1.00 92.25 72 LEU A O 1
ATOM 613 N N . VAL A 1 73 ? 17.020 4.701 0.333 1.00 89.69 73 VAL A N 1
ATOM 614 C CA . VAL A 1 73 ? 17.081 4.059 1.655 1.00 89.69 73 VAL A CA 1
ATOM 615 C C . VAL A 1 73 ? 18.246 4.612 2.474 1.00 89.69 73 VAL A C 1
ATOM 617 O O . VAL A 1 73 ? 18.043 4.950 3.638 1.00 89.69 73 VAL A O 1
ATOM 620 N N . SER A 1 74 ? 19.440 4.760 1.888 1.00 90.38 74 SER A N 1
ATOM 621 C CA . SER A 1 74 ? 20.605 5.292 2.610 1.00 90.38 74 SER A CA 1
ATOM 622 C C . SER A 1 74 ? 20.422 6.753 3.031 1.00 90.38 74 SER A C 1
ATOM 624 O O . SER A 1 74 ? 20.884 7.144 4.099 1.00 90.38 74 SER A O 1
ATOM 626 N N . LYS A 1 75 ? 19.673 7.541 2.249 1.00 89.12 75 LYS A N 1
ATOM 627 C CA . LYS A 1 75 ? 19.240 8.902 2.605 1.00 89.12 75 LYS A CA 1
ATOM 628 C C . LYS A 1 75 ? 18.091 8.952 3.625 1.00 89.12 75 LYS A C 1
ATOM 630 O O . LYS A 1 75 ? 17.678 10.039 4.020 1.00 89.12 75 LYS A O 1
ATOM 635 N N . GLY A 1 76 ? 17.524 7.810 4.023 1.00 84.50 76 GLY A N 1
ATOM 636 C CA . GLY A 1 76 ? 16.378 7.740 4.936 1.00 84.50 76 GLY A CA 1
ATOM 637 C C . GLY A 1 76 ? 15.046 8.204 4.326 1.00 84.50 76 GLY A C 1
ATOM 638 O O . GLY A 1 76 ? 14.077 8.451 5.051 1.00 84.50 76 GLY A O 1
ATOM 639 N N . VAL A 1 77 ? 14.956 8.330 2.997 1.00 83.50 77 VAL A N 1
ATOM 640 C CA . VAL A 1 77 ? 13.747 8.800 2.310 1.00 83.50 77 VAL A CA 1
ATOM 641 C C . VAL A 1 77 ? 12.661 7.729 2.387 1.00 83.50 77 VAL A C 1
ATOM 643 O O . VAL A 1 77 ? 12.805 6.620 1.881 1.00 83.50 77 VAL A O 1
ATOM 646 N N . GLY A 1 78 ? 11.523 8.071 2.994 1.00 72.50 78 GLY A N 1
ATOM 647 C CA . GLY A 1 78 ? 10.410 7.134 3.172 1.00 72.50 78 GLY A CA 1
ATOM 648 C C . GLY A 1 78 ? 10.552 6.197 4.375 1.00 72.50 78 GLY A C 1
ATOM 649 O O . GLY A 1 78 ? 9.638 5.416 4.614 1.00 72.50 78 GLY A O 1
ATOM 650 N N . CYS A 1 79 ? 11.615 6.330 5.179 1.00 63.66 79 CYS A N 1
ATOM 651 C CA . CYS A 1 79 ? 11.780 5.624 6.457 1.00 63.66 79 CYS A CA 1
ATOM 652 C C . CYS A 1 79 ? 10.926 6.209 7.595 1.00 63.66 79 CYS A C 1
ATOM 654 O O . CYS A 1 79 ? 11.131 5.866 8.754 1.00 63.66 79 CYS A O 1
ATOM 656 N N . LYS A 1 80 ? 9.963 7.091 7.292 1.00 62.56 80 LYS A N 1
ATOM 657 C CA . LYS A 1 80 ? 8.979 7.520 8.284 1.00 62.56 80 LYS A CA 1
ATOM 658 C C . LYS A 1 80 ? 7.945 6.406 8.418 1.00 62.56 80 LYS A C 1
ATOM 660 O O . LYS A 1 80 ? 7.203 6.188 7.453 1.00 62.56 80 LYS A O 1
ATOM 665 N N . PRO A 1 81 ? 7.869 5.701 9.558 1.00 56.66 81 PRO A N 1
ATOM 666 C CA . PRO A 1 81 ? 6.737 4.830 9.788 1.00 56.66 81 PRO A CA 1
ATOM 667 C C . PRO A 1 81 ? 5.490 5.715 9.719 1.00 56.66 81 PRO A C 1
ATOM 669 O O . PRO A 1 81 ? 5.370 6.703 10.439 1.00 56.66 81 PRO A O 1
ATOM 672 N N . LYS A 1 82 ? 4.577 5.404 8.793 1.00 58.66 82 LYS A N 1
ATOM 673 C CA . LYS A 1 82 ? 3.214 5.944 8.822 1.00 58.66 82 LYS A CA 1
ATOM 674 C C . LYS A 1 82 ? 2.456 5.233 9.941 1.00 58.66 82 LYS A C 1
ATOM 676 O O . LYS A 1 82 ? 1.478 4.537 9.685 1.00 58.66 82 LYS A O 1
ATOM 681 N N . THR A 1 83 ? 2.965 5.317 11.161 1.00 58.53 83 THR A N 1
ATOM 682 C CA . THR A 1 83 ? 2.181 4.967 12.333 1.00 58.53 83 THR A CA 1
ATOM 683 C C . THR A 1 83 ? 1.194 6.107 12.486 1.00 58.53 83 THR A C 1
ATOM 685 O O . THR A 1 83 ? 1.601 7.257 12.628 1.00 58.53 83 THR A O 1
ATOM 688 N N . ALA A 1 84 ? -0.098 5.806 12.365 1.00 65.31 84 ALA A N 1
ATOM 689 C CA . ALA A 1 84 ? -1.084 6.695 12.953 1.00 65.31 84 ALA A CA 1
ATOM 690 C C . ALA A 1 84 ? -0.741 6.808 14.441 1.00 65.31 84 ALA A C 1
ATOM 692 O O . ALA A 1 84 ? -0.363 5.799 15.051 1.00 65.31 84 ALA A O 1
ATOM 693 N N . ASP A 1 85 ? -0.825 8.017 14.989 1.00 73.81 85 ASP A N 1
ATOM 694 C CA . ASP A 1 85 ? -0.660 8.189 16.424 1.00 73.81 85 ASP A CA 1
ATOM 695 C C . ASP A 1 85 ? -1.683 7.292 17.137 1.00 73.81 85 ASP A C 1
ATOM 697 O O . ASP A 1 85 ? -2.830 7.180 16.681 1.00 73.81 85 ASP A O 1
ATOM 701 N N . PRO A 1 86 ? -1.274 6.573 18.195 1.00 79.31 86 PRO A N 1
ATOM 702 C CA . PRO A 1 86 ? -2.209 5.759 18.949 1.00 79.31 86 PRO A CA 1
ATOM 703 C C . PRO A 1 86 ? -3.304 6.662 19.517 1.00 79.31 86 PRO A C 1
ATOM 705 O O . PRO A 1 86 ? -3.022 7.755 20.007 1.00 79.31 86 PRO A O 1
ATOM 708 N N . VAL A 1 87 ? -4.551 6.196 19.462 1.00 84.19 87 VAL A N 1
ATOM 709 C CA . VAL A 1 87 ? -5.661 6.903 20.107 1.00 84.19 87 VAL A CA 1
ATOM 710 C C . VAL A 1 87 ? -5.425 6.860 21.611 1.00 84.19 87 VAL A C 1
ATOM 712 O O . VAL A 1 87 ? -5.349 5.778 22.199 1.00 84.19 87 VAL A O 1
ATOM 715 N N . SER A 1 88 ? -5.251 8.038 22.205 1.00 90.19 88 SER A N 1
ATOM 716 C CA . SER A 1 88 ? -5.054 8.189 23.642 1.00 90.19 88 SER A CA 1
ATOM 717 C C . SER A 1 88 ? -6.373 8.004 24.397 1.00 90.19 88 SER A C 1
ATOM 719 O O . SER A 1 88 ? -7.457 8.103 23.812 1.00 90.19 88 SER A O 1
ATOM 721 N N . ASN A 1 89 ? -6.295 7.752 25.705 1.00 91.19 89 ASN A N 1
ATOM 722 C CA . ASN A 1 89 ? -7.502 7.698 26.534 1.00 91.19 89 ASN A CA 1
ATOM 723 C C . ASN A 1 89 ? -8.206 9.064 26.543 1.00 91.19 89 ASN A C 1
ATOM 725 O O . ASN A 1 89 ? -9.428 9.127 26.502 1.00 91.19 89 ASN A O 1
ATOM 729 N N . GLU A 1 90 ? -7.443 10.158 26.488 1.00 93.31 90 GLU A N 1
ATOM 730 C CA . GLU A 1 90 ? -7.968 11.519 26.435 1.00 93.31 90 GLU A CA 1
ATOM 731 C C . GLU A 1 90 ? -8.737 11.801 25.136 1.00 93.31 90 GLU A C 1
ATOM 733 O O . GLU A 1 90 ? -9.699 12.570 25.132 1.00 93.31 90 GLU A O 1
ATOM 738 N N . ASP A 1 91 ? -8.321 11.213 24.012 1.00 92.62 91 ASP A N 1
ATOM 739 C CA . ASP A 1 91 ? -9.051 11.343 22.749 1.00 92.62 91 ASP A CA 1
ATOM 740 C C . ASP A 1 91 ? -10.350 10.539 22.769 1.00 92.62 91 ASP A C 1
ATOM 742 O O . ASP A 1 91 ? -11.378 11.018 22.290 1.00 92.62 91 ASP A O 1
ATOM 746 N N . GLU A 1 92 ? -10.332 9.358 23.383 1.00 93.94 92 GLU A N 1
ATOM 747 C CA . GLU A 1 92 ? -11.534 8.555 23.612 1.00 93.94 92 GLU A CA 1
ATOM 748 C C . GLU A 1 92 ? -12.533 9.267 24.530 1.00 93.94 92 GLU A C 1
ATOM 750 O O . GLU A 1 92 ? -13.718 9.343 24.201 1.00 93.94 92 GLU A O 1
ATOM 755 N N . ASP A 1 93 ? -12.062 9.884 25.615 1.00 95.50 93 ASP A N 1
ATOM 756 C CA . ASP A 1 93 ? -12.899 10.679 26.516 1.00 95.50 93 ASP A CA 1
ATOM 757 C C . ASP A 1 93 ? -13.571 11.844 25.780 1.00 95.50 93 ASP A C 1
ATOM 759 O O . ASP A 1 93 ? -14.749 12.133 25.997 1.00 95.50 93 ASP A O 1
ATOM 763 N N . LYS A 1 94 ? -12.868 12.515 24.857 1.00 95.44 94 LYS A N 1
ATOM 764 C CA . LYS A 1 94 ? -13.476 13.567 24.021 1.00 95.44 94 LYS A CA 1
ATOM 765 C C . LYS A 1 94 ? -14.582 13.013 23.124 1.00 95.44 94 LYS A C 1
ATOM 767 O O . LYS A 1 94 ? -15.598 13.686 22.942 1.00 95.44 94 LYS A O 1
ATOM 772 N N . LEU A 1 95 ? -14.411 11.818 22.556 1.00 94.88 95 LEU A N 1
ATOM 773 C CA . LEU A 1 95 ? -15.418 11.188 21.692 1.00 94.88 95 LEU A CA 1
ATOM 774 C C . LEU A 1 95 ? -16.682 10.815 22.476 1.00 94.88 95 LEU A C 1
ATOM 776 O O . LEU A 1 95 ? -17.789 11.031 21.980 1.00 94.88 95 LEU A O 1
ATOM 780 N N . TRP A 1 96 ? -16.528 10.356 23.719 1.00 95.62 96 TRP A N 1
ATOM 781 C CA . TRP A 1 96 ? -17.647 10.150 24.640 1.00 95.62 96 TRP A CA 1
ATOM 782 C C . TRP A 1 96 ? -18.320 11.465 25.046 1.00 95.62 96 TRP A C 1
ATOM 784 O O . TRP A 1 96 ? -19.532 11.611 24.896 1.00 95.62 96 TRP A O 1
ATOM 794 N N . ASN A 1 97 ? -17.545 12.458 25.489 1.00 95.50 97 ASN A N 1
ATOM 795 C CA . ASN A 1 97 ? -18.074 13.736 25.981 1.00 95.50 97 ASN A CA 1
ATOM 796 C C . ASN A 1 97 ? -18.756 14.579 24.892 1.00 95.50 97 ASN A C 1
ATOM 798 O O . ASN A 1 97 ? -19.662 15.355 25.186 1.00 95.50 97 ASN A O 1
ATOM 802 N N . SER A 1 98 ? -18.337 14.434 23.634 1.00 93.94 98 SER A N 1
ATOM 803 C CA . SER A 1 98 ? -18.956 15.111 22.486 1.00 93.94 98 SER A CA 1
ATOM 804 C C . SER A 1 98 ? -20.194 14.392 21.937 1.00 93.94 98 SER A C 1
ATOM 806 O O . SER A 1 98 ? -20.853 14.924 21.045 1.00 93.94 98 SER A O 1
ATOM 808 N N . GLY A 1 99 ? -20.524 13.198 22.445 1.00 92.56 99 GLY A N 1
ATOM 809 C CA . GLY A 1 99 ? -21.649 12.389 21.965 1.00 92.56 99 GLY A CA 1
ATOM 810 C C . GLY A 1 99 ? -21.416 11.725 20.604 1.00 92.56 99 GLY A C 1
ATOM 811 O O . GLY A 1 99 ? -22.365 11.211 20.006 1.00 92.56 99 GLY A O 1
ATOM 812 N N . VAL A 1 100 ? -20.172 11.734 20.103 1.00 94.31 100 VAL A N 1
ATOM 813 C CA . VAL A 1 100 ? -19.773 10.948 18.924 1.00 94.31 100 VAL A CA 1
ATOM 814 C C . VAL A 1 100 ? -19.865 9.462 19.255 1.00 94.31 100 VAL A C 1
ATOM 816 O O . VAL A 1 100 ? -20.407 8.690 18.465 1.00 94.31 100 VAL A O 1
ATOM 819 N N . PHE A 1 101 ? -19.391 9.080 20.441 1.00 96.06 101 PHE A N 1
ATOM 820 C CA . PHE A 1 101 ? -19.714 7.800 21.055 1.00 96.06 101 PHE A CA 1
ATOM 821 C C . PHE A 1 101 ? -20.951 7.917 21.928 1.00 96.06 101 PHE A C 1
ATOM 823 O O . PHE A 1 101 ? -21.301 8.983 22.435 1.00 96.06 101 PHE A O 1
ATOM 830 N N . GLY A 1 102 ? -21.645 6.799 22.072 1.00 94.25 102 GLY A N 1
ATOM 831 C CA . GLY A 1 102 ? -22.915 6.772 22.761 1.00 94.25 102 GLY A CA 1
ATOM 832 C C . GLY A 1 102 ? -23.705 5.514 22.462 1.00 94.25 102 GLY A C 1
ATOM 833 O O . GLY A 1 102 ? -23.384 4.727 21.580 1.00 94.25 102 GLY A O 1
ATOM 834 N N . PHE A 1 103 ? -24.771 5.350 23.228 1.00 93.69 103 PHE A N 1
ATOM 835 C CA . PHE A 1 103 ? -25.725 4.247 23.114 1.00 93.69 103 PHE A CA 1
ATOM 836 C C . PHE A 1 103 ? -27.162 4.760 22.938 1.00 93.69 103 PHE A C 1
ATOM 838 O O . PHE A 1 103 ? -28.115 3.989 22.964 1.00 93.69 103 PHE A O 1
ATOM 845 N N . THR A 1 104 ? -27.332 6.076 22.782 1.00 90.00 104 THR A N 1
ATOM 846 C CA . THR A 1 104 ? -28.641 6.741 22.722 1.00 90.00 104 THR A CA 1
ATOM 847 C C . THR A 1 104 ? -29.181 6.878 21.303 1.00 90.00 104 THR A C 1
ATOM 849 O O . THR A 1 104 ? -30.387 7.015 21.123 1.00 90.00 104 THR A O 1
ATOM 852 N N . ASN A 1 105 ? -28.313 6.850 20.289 1.00 93.25 105 ASN A N 1
ATOM 853 C CA . ASN A 1 105 ? -28.702 6.926 18.887 1.00 93.25 105 ASN A CA 1
ATOM 854 C C . ASN A 1 105 ? -27.941 5.884 18.057 1.00 93.25 105 ASN A C 1
ATOM 856 O O . ASN A 1 105 ? -26.850 5.456 18.429 1.00 93.25 105 ASN A O 1
ATOM 860 N N . SER A 1 106 ? -28.530 5.461 16.937 1.00 92.81 106 SER A N 1
ATOM 861 C CA . SER A 1 106 ? -27.979 4.388 16.100 1.00 92.81 106 SER A CA 1
ATOM 862 C C . SER A 1 106 ? -26.596 4.725 15.542 1.00 92.81 106 SER A C 1
ATOM 864 O O . SER A 1 106 ? -25.726 3.860 15.494 1.00 92.81 106 SER A O 1
ATOM 866 N N . THR A 1 107 ? -26.377 5.982 15.162 1.00 94.44 107 THR A N 1
ATOM 867 C CA . THR A 1 107 ? -25.113 6.452 14.589 1.00 94.44 107 THR A CA 1
ATOM 868 C C . THR A 1 107 ? -23.980 6.431 15.616 1.00 94.44 107 THR A C 1
ATOM 870 O O . THR A 1 107 ? -22.913 5.889 15.340 1.00 94.44 107 THR A O 1
ATOM 873 N N . SER A 1 108 ? -24.208 6.966 16.818 1.00 95.00 108 SER A N 1
ATOM 874 C CA . SER A 1 108 ? -23.208 6.978 17.891 1.00 95.00 108 SER A CA 1
ATOM 875 C C . SER A 1 108 ? -22.903 5.570 18.386 1.00 95.00 108 SER A C 1
ATOM 877 O O . SER A 1 108 ? -21.737 5.240 18.609 1.00 95.00 108 SER A O 1
ATOM 879 N N . LEU A 1 109 ? -23.919 4.703 18.452 1.00 94.44 109 LEU A N 1
ATOM 880 C CA . LEU A 1 109 ? -23.725 3.292 18.770 1.00 94.44 109 LEU A CA 1
ATOM 881 C C . LEU A 1 109 ? -22.860 2.604 17.713 1.00 94.44 109 LEU A C 1
ATOM 883 O O . LEU A 1 109 ? -21.905 1.915 18.063 1.00 94.44 109 LEU A O 1
ATOM 887 N N . GLN A 1 110 ? -23.132 2.834 16.426 1.00 93.31 110 GLN A N 1
ATOM 888 C CA . GLN A 1 110 ? -22.332 2.271 15.341 1.00 93.31 110 GLN A CA 1
ATOM 889 C C . GLN A 1 110 ? -20.870 2.737 15.402 1.00 93.31 110 GLN A C 1
ATOM 891 O O . GLN A 1 110 ? -19.967 1.916 15.249 1.00 93.31 110 GLN A O 1
ATOM 896 N N . TYR A 1 111 ? -20.618 4.022 15.669 1.00 94.69 111 TYR A N 1
ATOM 897 C CA . TYR A 1 111 ? -19.256 4.544 15.830 1.00 94.69 111 TYR A CA 1
ATOM 898 C C . TYR A 1 111 ? -18.539 3.943 17.037 1.00 94.69 111 TYR A C 1
ATOM 900 O O . TYR A 1 111 ? -17.372 3.568 16.930 1.00 94.69 111 TYR A O 1
ATOM 908 N N . THR A 1 112 ? -19.253 3.793 18.152 1.00 94.50 112 THR A N 1
ATOM 909 C CA . THR A 1 112 ? -18.740 3.162 19.372 1.00 94.50 112 THR A CA 1
ATOM 910 C C . THR A 1 112 ? -18.330 1.715 19.093 1.00 94.50 112 THR A C 1
ATOM 912 O O . THR A 1 112 ? -17.190 1.333 19.349 1.00 94.50 112 THR A O 1
ATOM 915 N N . VAL A 1 113 ? -19.222 0.916 18.496 1.00 92.12 113 VAL A N 1
ATOM 916 C CA . VAL A 1 113 ? -18.955 -0.495 18.175 1.00 92.12 113 VAL A CA 1
ATOM 917 C C . VAL A 1 113 ? -17.793 -0.627 17.193 1.00 92.12 113 VAL A C 1
ATOM 919 O O . VAL A 1 113 ? -16.874 -1.403 17.446 1.00 92.12 113 VAL A O 1
ATOM 922 N N . PHE A 1 114 ? -17.781 0.163 16.115 1.00 92.56 114 PHE A N 1
ATOM 923 C CA . PHE A 1 114 ? -16.699 0.145 15.129 1.00 92.56 114 PHE A CA 1
ATOM 924 C C . PHE A 1 114 ? -15.338 0.444 15.774 1.00 92.56 114 PHE A C 1
ATOM 926 O O . PHE A 1 114 ? -14.352 -0.254 15.522 1.00 92.56 114 PHE A O 1
ATOM 933 N N . PHE A 1 115 ? -15.284 1.455 16.643 1.00 93.38 115 PHE A N 1
ATOM 934 C CA . PHE A 1 115 ? -14.061 1.833 17.338 1.00 93.38 115 PHE A CA 1
ATOM 935 C C . PHE A 1 115 ? -13.564 0.731 18.279 1.00 93.38 115 PHE A C 1
ATOM 937 O O . PHE A 1 115 ? -12.398 0.342 18.193 1.00 93.38 115 PHE A O 1
ATOM 944 N N . TYR A 1 116 ? -14.428 0.181 19.139 1.00 92.44 116 TYR A N 1
ATOM 945 C CA . TYR A 1 116 ? -14.017 -0.877 20.069 1.00 92.44 116 TYR A CA 1
ATOM 946 C C . TYR A 1 116 ? -13.695 -2.195 19.364 1.00 92.44 116 TYR A C 1
ATOM 948 O O . TYR A 1 116 ? -12.785 -2.896 19.803 1.00 92.44 116 TYR A O 1
ATOM 956 N N . ALA A 1 117 ? -14.337 -2.497 18.233 1.00 92.44 117 ALA A N 1
ATOM 957 C CA . ALA A 1 117 ? -13.954 -3.615 17.376 1.00 92.44 117 ALA A CA 1
ATOM 958 C C . ALA A 1 117 ? -12.498 -3.482 16.884 1.00 92.44 117 ALA A C 1
ATOM 960 O O . ALA A 1 117 ? -11.719 -4.436 16.945 1.00 92.44 117 ALA A O 1
ATOM 961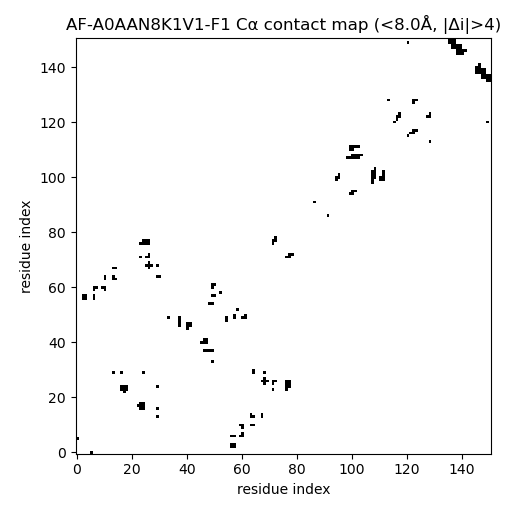 N N . CYS A 1 118 ? -12.092 -2.272 16.482 1.00 91.31 118 CYS A N 1
ATOM 962 C CA . CYS A 1 118 ? -10.707 -1.981 16.108 1.00 91.31 118 CYS A CA 1
ATOM 963 C C . CYS A 1 118 ? -9.756 -2.019 17.318 1.00 91.31 118 CYS A C 1
ATOM 965 O O . CYS A 1 118 ? -8.665 -2.584 17.225 1.00 91.31 118 CYS A O 1
ATOM 967 N N . LYS A 1 119 ? -10.151 -1.398 18.440 1.00 90.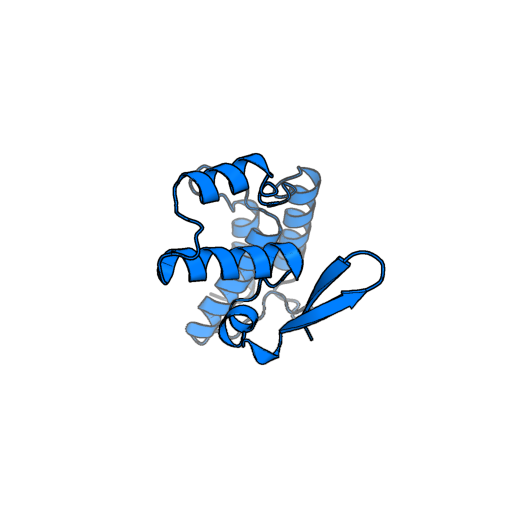12 119 LYS A N 1
ATOM 968 C CA . LYS A 1 119 ? -9.309 -1.214 19.635 1.00 90.12 119 LYS A CA 1
ATOM 969 C C . LYS A 1 119 ? -9.056 -2.525 20.383 1.00 90.12 119 LYS A C 1
ATOM 971 O O . LYS A 1 119 ? -7.921 -2.774 20.775 1.00 90.12 119 LYS A O 1
ATOM 976 N N . LEU A 1 120 ? -10.092 -3.339 20.591 1.00 90.31 120 LEU A N 1
ATOM 977 C CA . LEU A 1 120 ? -10.022 -4.555 21.410 1.00 90.31 120 LEU A CA 1
ATOM 978 C C . LEU A 1 120 ? -9.596 -5.784 20.603 1.00 90.31 120 LEU A C 1
ATOM 980 O O . LEU A 1 120 ? -8.814 -6.589 21.101 1.00 90.31 120 LEU A O 1
ATOM 984 N N . PHE A 1 121 ? -10.081 -5.920 19.365 1.00 90.38 121 PHE A N 1
ATOM 985 C CA . PHE A 1 121 ? -9.887 -7.137 18.562 1.00 90.38 121 PHE A CA 1
ATOM 986 C C . PHE A 1 121 ? -8.967 -6.940 17.355 1.00 90.38 121 PHE A C 1
ATOM 988 O O . PHE A 1 121 ? -8.642 -7.898 16.662 1.00 90.38 121 PHE A O 1
ATOM 995 N N . GLY A 1 122 ? -8.511 -5.711 17.094 1.00 88.19 122 GLY A N 1
ATOM 996 C CA . GLY A 1 122 ? -7.565 -5.435 16.013 1.00 88.19 122 GLY A CA 1
ATOM 997 C C . GLY A 1 122 ? -8.154 -5.558 14.606 1.00 88.19 122 GLY A C 1
ATOM 998 O O . GLY A 1 122 ? -7.381 -5.615 13.650 1.00 88.19 122 GLY A O 1
ATOM 999 N N . LEU A 1 123 ? -9.485 -5.560 14.469 1.00 89.25 123 LEU A N 1
ATOM 1000 C CA . LEU A 1 123 ? -10.180 -5.619 13.182 1.00 89.25 123 LEU A CA 1
ATOM 1001 C C . LEU A 1 123 ? -9.911 -4.332 12.393 1.00 89.25 123 LEU A C 1
ATOM 1003 O O . LEU A 1 123 ? -10.241 -3.233 12.842 1.00 89.25 123 LEU A O 1
ATOM 1007 N N . ARG A 1 124 ? -9.278 -4.444 11.223 1.00 86.00 124 ARG A N 1
ATOM 1008 C CA . ARG A 1 124 ? -8.798 -3.293 10.424 1.00 86.00 124 ARG A CA 1
ATOM 1009 C C . ARG A 1 124 ? -9.232 -3.363 8.967 1.00 86.00 124 ARG A C 1
ATOM 1011 O O . ARG A 1 124 ? -9.224 -2.347 8.271 1.00 86.00 124 ARG A O 1
ATOM 1018 N N . GLY A 1 125 ? -9.567 -4.553 8.487 1.00 86.06 125 GLY A N 1
ATOM 1019 C CA . GLY A 1 125 ? -9.993 -4.797 7.125 1.00 86.06 125 GLY A CA 1
ATOM 1020 C C . GLY A 1 125 ? -11.420 -4.323 6.893 1.00 86.06 125 GLY A C 1
ATOM 1021 O O . GLY A 1 125 ? -12.314 -4.545 7.705 1.00 86.06 125 GLY A O 1
ATOM 1022 N N . ARG A 1 126 ? -11.660 -3.716 5.728 1.00 87.88 126 ARG A N 1
ATOM 1023 C CA . ARG A 1 126 ? -13.022 -3.399 5.276 1.00 87.88 126 ARG A CA 1
ATOM 1024 C C . ARG A 1 126 ? -13.906 -4.645 5.273 1.00 87.88 126 ARG A C 1
ATOM 1026 O O . ARG A 1 126 ? -15.057 -4.569 5.686 1.00 87.88 126 ARG A O 1
ATOM 1033 N N . ASP A 1 127 ? -13.372 -5.7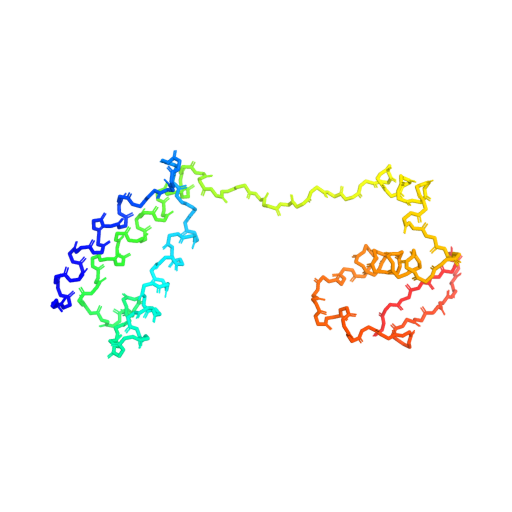54 4.772 1.00 89.31 127 ASP A N 1
ATOM 1034 C CA . ASP A 1 127 ? -14.133 -6.992 4.644 1.00 89.31 127 ASP A CA 1
ATOM 1035 C C . ASP A 1 127 ? -14.419 -7.614 6.014 1.00 89.31 127 ASP A C 1
ATOM 1037 O O . ASP A 1 127 ? -15.517 -8.120 6.206 1.00 89.31 127 ASP A O 1
ATOM 1041 N N . GLU A 1 128 ? -13.504 -7.488 6.982 1.00 87.25 128 GLU A N 1
ATOM 1042 C CA . GLU A 1 128 ? -13.722 -7.923 8.371 1.00 87.25 128 GLU A CA 1
ATOM 1043 C C . GLU A 1 128 ? -14.900 -7.170 8.998 1.00 87.25 128 GLU A C 1
ATOM 1045 O O . GLU A 1 128 ? -15.849 -7.780 9.471 1.00 87.25 128 GLU A O 1
ATOM 1050 N N . HIS A 1 129 ? -14.899 -5.836 8.909 1.00 89.69 129 HIS A N 1
ATOM 1051 C CA . HIS A 1 129 ? -15.984 -5.007 9.449 1.00 89.69 129 HIS A CA 1
ATOM 1052 C C . HIS A 1 129 ? -17.317 -5.198 8.721 1.00 89.69 129 HIS A C 1
ATOM 1054 O O . HIS A 1 129 ? -18.375 -5.001 9.310 1.00 89.69 129 HIS A O 1
ATOM 1060 N N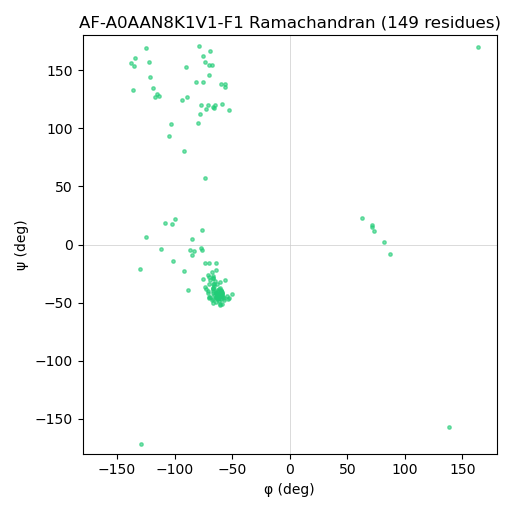 . ARG A 1 130 ? -17.293 -5.555 7.432 1.00 90.00 130 ARG A N 1
ATOM 1061 C CA . ARG A 1 130 ? -18.518 -5.730 6.639 1.00 90.00 130 ARG A CA 1
ATOM 1062 C C . ARG A 1 130 ? -19.257 -7.029 6.951 1.00 90.00 130 ARG A C 1
ATOM 1064 O O . ARG A 1 130 ? -20.474 -7.057 6.794 1.00 90.00 130 ARG A O 1
ATOM 1071 N N . HIS A 1 131 ? -18.532 -8.068 7.348 1.00 89.94 131 HIS A N 1
ATOM 1072 C CA . HIS A 1 131 ? -19.092 -9.369 7.723 1.00 89.94 131 HIS A CA 1
ATOM 1073 C C . HIS A 1 131 ? -19.150 -9.546 9.247 1.00 89.94 131 HIS A C 1
ATOM 1075 O O . HIS A 1 131 ? -19.227 -10.675 9.723 1.00 89.94 131 HIS A O 1
ATOM 1081 N N . LEU A 1 132 ? -19.058 -8.441 9.995 1.00 90.44 132 LEU A N 1
ATOM 1082 C CA . LEU A 1 132 ? -19.106 -8.459 11.446 1.00 90.44 132 LEU A CA 1
ATOM 1083 C C . LEU A 1 132 ? -20.551 -8.645 11.915 1.00 90.44 132 LEU A C 1
ATOM 1085 O O . LEU A 1 132 ? -21.415 -7.811 11.629 1.00 90.44 132 LEU A O 1
ATOM 1089 N N . GLU A 1 133 ? -20.794 -9.714 12.659 1.00 90.88 133 GLU A N 1
ATOM 1090 C CA . GLU A 1 133 ? -22.099 -10.087 13.195 1.00 90.88 133 GLU A CA 1
ATOM 1091 C C . GLU A 1 133 ? -22.049 -10.204 14.725 1.00 90.88 133 GLU A C 1
ATOM 1093 O O . GLU A 1 133 ? -20.989 -10.334 15.338 1.00 90.88 133 GLU A O 1
ATOM 1098 N N . ALA A 1 134 ? -23.207 -10.078 15.377 1.00 87.56 134 ALA A N 1
ATOM 1099 C CA . ALA A 1 134 ? -23.278 -10.066 16.839 1.00 87.56 134 ALA A CA 1
ATOM 1100 C C . ALA A 1 134 ? -22.985 -11.441 17.465 1.00 87.56 134 ALA A C 1
ATOM 1102 O O . ALA A 1 134 ? -22.544 -11.5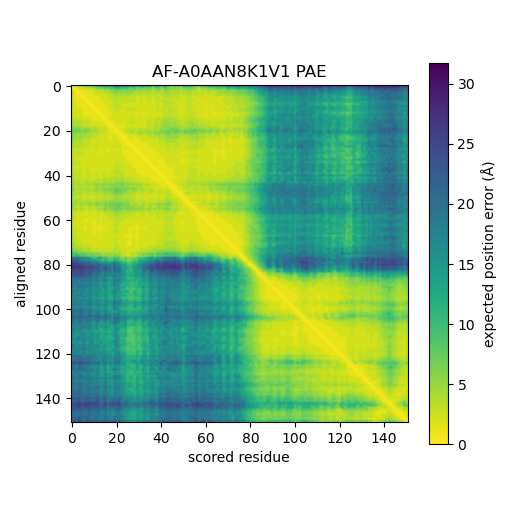06 18.608 1.00 87.56 134 ALA A O 1
ATOM 1103 N N . ASP A 1 135 ? -23.229 -12.522 16.726 1.00 92.69 135 ASP A N 1
ATOM 1104 C CA . ASP A 1 135 ? -22.989 -13.907 17.143 1.00 92.69 135 ASP A CA 1
ATOM 1105 C C . ASP A 1 135 ? -21.500 -14.285 17.164 1.00 92.69 135 ASP A C 1
ATOM 1107 O O . ASP A 1 135 ? -21.125 -15.249 17.824 1.00 92.69 135 ASP A O 1
ATOM 1111 N N . GLN A 1 136 ? -20.646 -13.484 16.524 1.00 91.06 136 GLN A N 1
ATOM 1112 C CA . GLN A 1 136 ? -19.187 -13.592 16.594 1.00 91.06 136 GLN A CA 1
ATOM 1113 C C . GLN A 1 136 ? -18.617 -13.031 17.905 1.00 91.06 136 GLN A C 1
ATOM 1115 O O . GLN A 1 136 ? -17.408 -13.086 18.135 1.00 91.06 136 GLN A O 1
ATOM 1120 N N . PHE A 1 137 ? -19.464 -12.473 18.777 1.00 90.75 137 PHE A N 1
ATOM 1121 C CA . PHE A 1 137 ? -19.071 -11.994 20.094 1.00 90.75 137 PHE A CA 1
ATOM 1122 C C . PHE A 1 137 ? -19.710 -12.829 21.193 1.00 90.75 137 PHE A C 1
ATOM 1124 O O . PHE A 1 137 ? -20.929 -12.952 21.289 1.00 90.75 137 PHE A O 1
ATOM 1131 N N . GLU A 1 138 ? -18.876 -13.311 22.106 1.00 92.75 138 GLU A N 1
ATOM 1132 C CA . GLU A 1 138 ? -19.340 -14.003 23.298 1.00 92.75 138 GLU A CA 1
ATOM 1133 C C . GLU A 1 138 ? -18.977 -13.220 24.554 1.00 92.75 138 GLU A C 1
ATOM 1135 O O . GLU A 1 138 ? -17.826 -12.826 24.773 1.00 92.75 138 GLU A O 1
ATOM 1140 N N . LEU A 1 139 ? -19.984 -13.023 25.400 1.00 91.62 139 LEU A N 1
ATOM 1141 C CA . LEU A 1 139 ? -19.817 -12.474 26.736 1.00 91.62 139 LEU A CA 1
ATOM 1142 C C . LEU A 1 139 ? -19.561 -13.619 27.711 1.00 91.62 139 LEU A C 1
ATOM 1144 O O . LEU A 1 139 ? -20.337 -14.571 27.793 1.00 91.62 139 LEU A O 1
ATOM 1148 N N . GLY A 1 140 ? -18.479 -13.507 28.467 1.00 91.25 140 GLY A N 1
ATOM 1149 C CA . GLY A 1 140 ? -18.113 -14.463 29.496 1.00 91.25 140 GLY A CA 1
ATOM 1150 C C . GLY A 1 140 ? -17.923 -13.800 30.851 1.00 91.25 140 GLY A C 1
ATOM 1151 O O . GLY A 1 140 ? -17.873 -12.575 30.982 1.00 91.25 140 GLY A O 1
ATOM 1152 N N . ASN A 1 141 ? -17.819 -14.635 31.878 1.00 95.44 141 ASN A N 1
ATOM 1153 C CA . ASN A 1 141 ? -17.481 -14.219 33.230 1.00 95.44 141 ASN A CA 1
ATOM 1154 C C . ASN A 1 141 ? -16.453 -15.196 33.805 1.00 95.44 141 ASN A C 1
ATOM 1156 O O . ASN A 1 141 ? -16.606 -16.412 33.675 1.00 95.44 141 ASN A O 1
ATOM 1160 N N . ASP A 1 142 ? -15.394 -14.663 34.401 1.00 92.81 142 ASP A N 1
ATOM 1161 C CA . ASP A 1 142 ? -14.377 -15.432 35.103 1.00 92.81 142 ASP A CA 1
ATOM 1162 C C . ASP A 1 142 ? -14.123 -14.856 36.508 1.00 92.81 142 ASP A C 1
ATOM 1164 O O . ASP A 1 142 ? -14.833 -13.975 36.994 1.00 92.81 142 ASP A O 1
ATOM 1168 N N . LYS A 1 143 ? -13.087 -15.359 37.187 1.00 93.00 143 LYS A N 1
ATOM 1169 C CA . LYS A 1 143 ? -12.715 -14.902 38.536 1.00 93.00 143 LYS A CA 1
ATOM 1170 C C . LYS A 1 143 ? -12.277 -13.427 38.587 1.00 93.00 143 LYS A C 1
ATOM 1172 O O . LYS A 1 143 ? -12.222 -12.874 39.681 1.00 93.00 143 LYS A O 1
ATOM 1177 N N . ASN A 1 144 ? -11.955 -12.819 37.444 1.00 89.38 144 ASN A N 1
ATOM 1178 C CA . ASN A 1 144 ? -11.494 -11.439 37.308 1.00 89.38 144 ASN A CA 1
ATOM 1179 C C . ASN A 1 144 ? -12.606 -10.486 36.835 1.00 89.38 144 ASN A C 1
ATOM 1181 O O . ASN A 1 144 ? -12.446 -9.273 36.958 1.00 89.38 144 ASN A O 1
ATOM 1185 N N . GLY A 1 145 ? -13.728 -11.005 36.328 1.00 91.00 145 GLY A N 1
ATOM 1186 C CA . GLY A 1 145 ? -14.912 -10.220 35.987 1.00 91.00 145 GLY A CA 1
ATOM 1187 C C . GLY A 1 145 ? -15.562 -10.633 34.670 1.00 91.00 145 GLY A C 1
ATOM 1188 O O . GLY A 1 145 ? -15.434 -11.766 34.211 1.00 91.00 145 GLY A O 1
ATOM 1189 N N . TYR A 1 146 ? -16.305 -9.701 34.074 1.00 91.12 146 TYR A N 1
ATOM 1190 C CA . TYR A 1 146 ? -16.904 -9.889 32.755 1.00 91.12 146 TYR A CA 1
ATOM 1191 C C . TYR A 1 146 ? -15.883 -9.613 31.655 1.00 91.12 146 TYR A C 1
ATOM 1193 O O . TYR A 1 146 ? -15.124 -8.648 31.734 1.00 91.12 146 TYR A O 1
ATOM 1201 N N . TYR A 1 147 ? -15.909 -10.427 30.607 1.00 89.38 147 TYR A N 1
ATOM 1202 C CA . TYR A 1 147 ? -15.100 -10.227 29.413 1.00 89.38 147 TYR A CA 1
ATOM 1203 C C . TYR A 1 147 ? -15.940 -10.424 28.156 1.00 89.38 147 TYR A C 1
ATOM 1205 O O . TYR A 1 147 ? -16.997 -11.054 28.177 1.00 89.38 147 TYR A O 1
ATOM 1213 N N . ILE A 1 148 ? -15.437 -9.888 27.052 1.00 90.50 148 ILE A N 1
ATOM 1214 C CA . ILE A 1 148 ? -15.955 -10.128 25.712 1.00 90.50 148 ILE A CA 1
ATOM 1215 C C . ILE A 1 148 ? -14.849 -10.787 24.892 1.00 90.50 148 ILE A C 1
ATOM 1217 O O . ILE A 1 148 ? -13.693 -10.364 24.953 1.00 90.50 148 ILE A O 1
ATOM 1221 N N . ARG A 1 149 ? -15.187 -11.838 24.151 1.00 90.25 149 ARG A N 1
ATOM 1222 C CA . ARG A 1 149 ? -14.278 -12.480 23.200 1.00 90.25 149 ARG A CA 1
ATOM 1223 C C . ARG A 1 149 ? -14.877 -12.459 21.802 1.00 90.25 149 ARG A C 1
ATOM 1225 O O . ARG A 1 149 ? -16.087 -12.594 21.654 1.00 90.25 149 ARG A O 1
ATOM 1232 N N . TYR A 1 150 ? -14.010 -12.284 20.816 1.00 88.62 150 TYR A N 1
ATOM 1233 C CA . TYR A 1 150 ? -14.329 -12.442 19.403 1.00 88.62 150 TYR A CA 1
ATOM 1234 C C . TYR A 1 150 ? -13.977 -13.879 18.998 1.00 88.62 150 TYR A C 1
ATOM 1236 O O . TYR A 1 150 ? -12.853 -14.310 19.284 1.00 88.62 150 TYR A O 1
ATOM 1244 N N . ILE A 1 151 ? -14.940 -14.621 18.444 1.00 85.19 151 ILE A N 1
ATOM 1245 C CA . ILE A 1 151 ? -14.829 -16.057 18.118 1.00 85.19 151 ILE A CA 1
ATOM 1246 C C . ILE A 1 151 ? -14.749 -16.329 16.617 1.00 85.19 151 ILE A C 1
ATOM 1248 O O . ILE A 1 151 ? -15.321 -15.548 15.828 1.00 85.19 151 ILE A O 1
#

Mean predicted aligned error: 9.96 Å

Nearest PDB structures (foldseek):
  1yd8-assembly2_G  TM=3.377E-01  e=8.317E+00  Homo sapiens
  5jdq-assembly1_A  TM=2.253E-01  e=9.378E+00  Methanocaldococcus jannaschii DSM 2661

Secondary structure (DSSP, 8-state):
--HHHHHHHHHHHHHH---TTSPPPPHHHHHHHHHHHHHHHHHTT----TT-TT-GGGHHHHHHHHHHHHHHHHTTTT-S--PPPPPPHHHHHHHHHTTSS-SSSHHHHHHHHHHHHHHHH----HHHHHT--GGGEEEEEETTEEEEEE-

Foldseek 3Di:
DDLLVVLVVLLVCLVCDADPVRHDDALVVSVVVVVVVCVVCVVVVRNDDLPDPPDPSNPSSVVSSVVSNVVCVVVCNPVPPPDDDPCDVVNVVVCVVVLCADDPDPRNPVSNVVVCCCVVVVDDDPVSVVPDDPVQWDWDADPVGIDIDGD

InterPro domains:
  IPR021893 ZMYM2-like/QRICH1, C-terminal domain [PF12012] (87-146)
  IPR052787 Mitochondrial antiviral-signaling domain-containing protein [PTHR21446] (1-148)
  IPR057926 QRICH1-like domain [PF25561] (1-53)

Solvent-accessible surface area (backbone atoms only — not comparable to full-atom values): 8933 Å² total; per-residue (Å²): 134,54,67,61,58,48,27,58,51,49,38,53,49,65,73,66,54,53,45,97,86,66,45,75,59,30,40,68,53,54,54,48,51,54,54,48,50,39,49,54,35,42,76,70,77,40,90,58,65,66,83,41,81,87,44,72,68,25,50,64,31,48,51,48,50,52,52,52,32,52,54,27,53,75,71,51,42,69,70,65,77,87,66,72,78,78,85,46,71,70,58,51,50,49,34,47,75,69,53,54,24,47,84,86,46,74,68,19,30,50,48,38,51,55,49,49,43,32,72,76,71,62,57,78,50,71,66,59,66,70,72,62,56,75,86,40,48,46,81,50,74,58,100,90,43,79,47,77,45,81,108

Sequence (151 aa):
MTAEELDYWLQRFLVELRKMNGDEYSPKSVYYIICGLMRHLKDHNIYINILEEADKRFVLTRKVLDAKMKELVSKGVGCKPKTADPVSNEDEDKLWNSGVFGFTNSTSLQYTVFFYACKLFGLRGRDEHRHLEADQFELGNDKNGYYIRYI